Protein AF-A0A915XMA6-F1 (afdb_monomer_lite)

Secondary structure (DSSP, 8-state):
---PPP-SHHHHHHHHHHHHHT-TTHHHHHHT------HHHHHHHHHHHHHHHHHHHHHHHHHHHHHHHHHTT-HHHHHHHHHHHHHHHHHHHHHHT-TTS-HHHHHHHHHHHHHHHHHHHHHHHHHTTSGGGHHHHHHHHHS-HHHHHHSPPPPSS-----------PPPP---

Radius of gyration: 21.29 Å; chains: 1; bounding box: 50×69×54 Å

Foldseek 3Di:
DDLAADEDLVSVLVLLVVVLVPPLVSLVSPLPHAYDDDPVSQVVVLVSLVVSLVSLLVVLLVQLVVQCVVCQQPLVSNLVSLVVSLLSLLSQLSVLPRPNDDPVSSVVSLVVSLVSLVVVLVVLCVVCVPPSNVSSNVSCVVDRSNCSSPDHRDPDDDDDPPDDDDDDDDDDDDD

Structure (mmCIF, N/CA/C/O backbone):
data_AF-A0A915XMA6-F1
#
_entry.id   AF-A0A915XMA6-F1
#
loop_
_atom_site.group_PDB
_atom_site.id
_atom_site.type_symbol
_atom_site.label_atom_id
_atom_site.label_alt_id
_atom_site.label_comp_id
_atom_site.label_asym_id
_atom_site.label_entity_id
_atom_site.label_seq_id
_atom_site.pdbx_PDB_ins_code
_atom_site.Cartn_x
_atom_site.Cartn_y
_atom_site.Cartn_z
_atom_site.occupancy
_atom_site.B_iso_or_equiv
_atom_site.auth_seq_id
_atom_site.auth_comp_id
_atom_site.auth_asym_id
_atom_site.auth_atom_id
_atom_site.pdbx_PDB_model_num
ATOM 1 N N . MET A 1 1 ? -27.157 1.466 -5.278 1.00 35.62 1 MET A N 1
ATOM 2 C CA . MET A 1 1 ? -27.529 0.858 -3.982 1.00 35.62 1 MET A CA 1
ATOM 3 C C . MET A 1 1 ? -26.781 1.641 -2.921 1.00 35.62 1 MET A C 1
ATOM 5 O O . MET A 1 1 ? -25.572 1.760 -3.037 1.00 35.62 1 MET A O 1
ATOM 9 N N . THR A 1 2 ? -27.488 2.303 -2.007 1.00 38.38 2 THR A N 1
ATOM 10 C CA . THR A 1 2 ? -26.903 3.205 -1.002 1.00 38.38 2 THR A CA 1
ATOM 11 C C . THR A 1 2 ? -25.996 2.417 -0.067 1.00 38.38 2 THR A C 1
ATOM 13 O O . THR A 1 2 ? -26.469 1.541 0.655 1.00 38.38 2 THR A O 1
ATOM 16 N N . ALA A 1 3 ? -24.694 2.686 -0.116 1.00 48.81 3 ALA A N 1
ATOM 17 C CA . ALA A 1 3 ? -23.735 2.026 0.748 1.00 48.81 3 ALA A CA 1
ATOM 18 C C . ALA A 1 3 ? -23.932 2.511 2.189 1.00 48.81 3 ALA A C 1
ATOM 20 O O . ALA A 1 3 ? -23.570 3.626 2.553 1.00 48.81 3 ALA A O 1
ATOM 21 N N . GLN A 1 4 ? -24.606 1.690 2.988 1.00 56.44 4 GLN A N 1
ATOM 22 C CA . GLN A 1 4 ? -24.930 2.008 4.371 1.00 56.44 4 GLN A CA 1
ATOM 23 C C . GLN A 1 4 ? -23.648 2.000 5.213 1.00 56.44 4 GLN A C 1
ATOM 25 O O . GLN A 1 4 ? -22.798 1.122 5.039 1.00 56.44 4 GLN A O 1
ATOM 30 N N . ALA A 1 5 ? -23.502 2.963 6.121 1.00 60.41 5 ALA A N 1
ATOM 31 C CA . ALA A 1 5 ? -22.359 3.030 7.024 1.00 60.41 5 ALA A CA 1
ATOM 32 C C . ALA A 1 5 ? -22.316 1.783 7.936 1.00 60.41 5 ALA A C 1
ATOM 34 O O . ALA A 1 5 ? -23.355 1.413 8.498 1.00 60.41 5 ALA A O 1
ATOM 35 N N . PRO A 1 6 ? -21.159 1.112 8.092 1.00 64.81 6 PRO A N 1
ATOM 36 C CA . PRO A 1 6 ? -21.046 -0.039 8.981 1.00 64.81 6 PRO A CA 1
ATOM 37 C C . PRO A 1 6 ? -21.257 0.382 10.441 1.00 64.81 6 PRO A C 1
ATOM 39 O O . PRO A 1 6 ? -20.663 1.358 10.899 1.00 64.81 6 PRO A O 1
ATOM 42 N N . HIS A 1 7 ? -22.111 -0.359 11.151 1.00 63.88 7 HIS A N 1
ATOM 43 C CA . HIS A 1 7 ? -22.395 -0.153 12.580 1.00 63.88 7 HIS A CA 1
ATOM 44 C C . HIS A 1 7 ? -22.046 -1.382 13.430 1.00 63.88 7 HIS A C 1
ATOM 46 O O . HIS A 1 7 ? -21.774 -1.251 14.619 1.00 63.88 7 HIS A O 1
ATOM 52 N N . THR A 1 8 ? -22.025 -2.581 12.837 1.00 71.88 8 THR A N 1
ATOM 53 C CA . THR A 1 8 ? -21.690 -3.826 13.542 1.00 71.88 8 THR A CA 1
ATOM 54 C C . THR A 1 8 ? -20.283 -4.307 13.196 1.00 71.88 8 THR A C 1
ATOM 56 O O . THR A 1 8 ? -19.741 -3.978 12.146 1.00 71.88 8 THR A O 1
ATOM 59 N N . TYR A 1 9 ? -19.678 -5.135 14.049 1.00 72.75 9 TYR A N 1
ATOM 60 C CA . TYR A 1 9 ? -18.377 -5.748 13.748 1.00 72.75 9 TYR A CA 1
ATOM 61 C C . TYR A 1 9 ? -18.399 -6.586 12.456 1.00 72.75 9 TYR A C 1
ATOM 63 O O . TYR A 1 9 ? -17.448 -6.540 11.681 1.00 72.75 9 TYR A O 1
ATOM 71 N N . ALA A 1 10 ? -19.484 -7.327 12.203 1.00 73.62 10 ALA A N 1
ATOM 72 C CA . ALA A 1 10 ? -19.615 -8.179 11.018 1.00 73.62 10 ALA A CA 1
ATOM 73 C C . ALA A 1 10 ? -19.662 -7.355 9.720 1.00 73.62 10 ALA A C 1
ATOM 75 O O . ALA A 1 10 ? -18.985 -7.683 8.750 1.00 73.62 10 ALA A O 1
ATOM 76 N N . ASP A 1 11 ? -20.396 -6.242 9.741 1.00 79.19 11 ASP A N 1
ATOM 77 C CA . ASP A 1 11 ? -20.449 -5.254 8.660 1.00 79.19 11 ASP A CA 1
ATOM 78 C C . ASP A 1 11 ? -19.068 -4.716 8.283 1.00 79.19 11 ASP A C 1
ATOM 80 O O . ASP A 1 11 ? -18.714 -4.521 7.119 1.00 79.19 11 ASP A O 1
ATOM 84 N N . TRP A 1 12 ? -18.310 -4.419 9.318 1.00 80.75 12 TRP A N 1
ATOM 85 C CA . TRP A 1 12 ? -16.989 -3.844 9.258 1.00 80.75 12 TRP A CA 1
ATOM 86 C C . TRP A 1 12 ? -15.955 -4.879 8.767 1.00 80.75 12 TRP A C 1
ATOM 88 O O . TRP A 1 12 ? -15.104 -4.546 7.941 1.00 80.75 12 TRP A O 1
ATOM 98 N N . ALA A 1 13 ? -16.078 -6.141 9.192 1.00 80.44 13 ALA A N 1
ATOM 99 C CA . ALA A 1 13 ? -15.262 -7.256 8.715 1.00 80.44 13 ALA A CA 1
ATOM 100 C C . ALA A 1 13 ? -15.478 -7.550 7.219 1.00 80.44 13 ALA A C 1
ATOM 102 O O . ALA A 1 13 ? -14.500 -7.610 6.480 1.00 80.44 13 ALA A O 1
ATOM 103 N N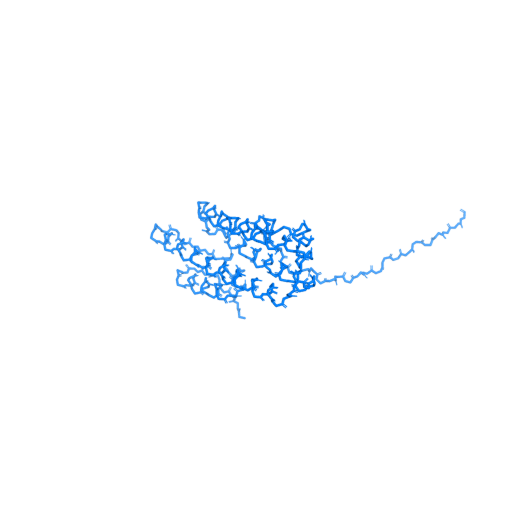 . ASP A 1 14 ? -16.730 -7.647 6.754 1.00 83.50 14 ASP A N 1
ATOM 104 C CA . ASP A 1 14 ? -17.058 -7.888 5.334 1.00 83.50 14 ASP A CA 1
ATOM 105 C C . ASP A 1 14 ? -16.534 -6.758 4.426 1.00 83.50 14 ASP A C 1
ATOM 107 O O . ASP A 1 14 ? -15.936 -7.006 3.378 1.00 83.50 14 ASP A O 1
ATOM 111 N N . ARG A 1 15 ? -16.666 -5.496 4.856 1.00 83.69 15 ARG A N 1
ATOM 112 C CA . ARG A 1 15 ? -16.139 -4.345 4.101 1.00 83.69 15 ARG A CA 1
ATOM 113 C C . ARG A 1 15 ? -14.613 -4.340 4.035 1.00 83.69 15 ARG A C 1
ATOM 115 O O . ARG A 1 15 ? -14.061 -4.035 2.978 1.00 83.69 15 ARG A O 1
ATOM 122 N N . LEU A 1 16 ? -13.927 -4.681 5.128 1.00 82.44 16 LEU A N 1
ATOM 123 C CA . LEU A 1 16 ? -12.465 -4.796 5.133 1.00 82.44 16 LEU A CA 1
ATOM 124 C C . LEU A 1 16 ? -11.972 -5.988 4.315 1.00 82.44 16 LEU A C 1
ATOM 126 O O . LEU A 1 16 ? -10.939 -5.876 3.658 1.00 82.44 16 LEU A O 1
ATOM 130 N N . GLU A 1 17 ? -12.718 -7.090 4.290 1.00 84.38 17 GLU A N 1
ATOM 131 C CA . GLU A 1 17 ? -12.419 -8.233 3.432 1.00 84.38 17 GLU A CA 1
ATOM 132 C C . GLU A 1 17 ? -12.507 -7.834 1.950 1.00 84.38 17 GLU A C 1
ATOM 134 O O . GLU A 1 17 ? -11.534 -7.990 1.207 1.00 84.38 17 GLU A O 1
ATOM 139 N N . ARG A 1 18 ? -13.600 -7.184 1.531 1.00 84.12 18 ARG A N 1
ATOM 140 C CA . ARG A 1 18 ? -13.756 -6.649 0.161 1.00 84.12 18 ARG A CA 1
ATOM 141 C C . ARG A 1 18 ? -12.694 -5.611 -0.190 1.00 84.12 18 ARG A C 1
ATOM 143 O O . ARG A 1 18 ? -12.126 -5.643 -1.283 1.00 84.12 18 ARG A O 1
ATOM 150 N N . PHE A 1 19 ? -12.368 -4.729 0.751 1.00 85.06 19 PHE A N 1
ATOM 151 C CA . PHE A 1 19 ? -11.284 -3.772 0.578 1.00 85.06 19 PHE A CA 1
ATOM 152 C C . PHE A 1 19 ? -9.940 -4.477 0.383 1.00 85.06 19 PHE A C 1
ATOM 154 O O . PHE A 1 19 ? -9.183 -4.120 -0.523 1.00 85.06 19 PHE A O 1
ATOM 161 N N . SER A 1 20 ? -9.650 -5.515 1.170 1.00 83.69 20 SER A N 1
ATOM 162 C CA . SER A 1 20 ? -8.418 -6.294 1.035 1.00 83.69 20 SER A CA 1
ATOM 163 C C . SER A 1 20 ? -8.328 -7.019 -0.315 1.00 83.69 20 SER A C 1
ATOM 165 O O . SER A 1 20 ? -7.241 -7.104 -0.885 1.00 83.69 20 SER A O 1
ATOM 167 N N . ALA A 1 21 ? -9.472 -7.427 -0.878 1.00 82.44 21 ALA A N 1
ATOM 168 C CA . ALA A 1 21 ? -9.580 -8.058 -2.192 1.00 82.44 21 ALA A CA 1
ATOM 169 C C . ALA A 1 21 ? -9.389 -7.097 -3.384 1.00 82.44 21 ALA A C 1
ATOM 171 O O . ALA A 1 21 ? -9.200 -7.561 -4.508 1.00 82.44 21 ALA A O 1
ATOM 172 N N . GLY A 1 22 ? -9.403 -5.776 -3.168 1.00 78.50 22 GLY A N 1
ATOM 173 C CA . GLY A 1 22 ? -9.176 -4.792 -4.236 1.00 78.50 22 GLY A CA 1
ATOM 174 C C . GLY A 1 22 ? -10.282 -3.755 -4.426 1.00 78.50 22 GLY A C 1
ATOM 175 O O . GLY A 1 22 ? -10.138 -2.888 -5.285 1.00 78.50 22 GLY A O 1
ATOM 176 N N . ASP A 1 23 ? -11.363 -3.814 -3.644 1.00 80.62 23 ASP A N 1
ATOM 177 C CA . ASP A 1 23 ? -12.482 -2.882 -3.782 1.00 80.62 23 ASP A CA 1
ATOM 178 C C . ASP A 1 23 ? -12.235 -1.570 -3.015 1.00 80.62 23 ASP A C 1
ATOM 180 O O . ASP A 1 23 ? -12.508 -1.451 -1.818 1.00 80.62 23 ASP A O 1
ATOM 184 N N . ASP A 1 24 ? -11.693 -0.574 -3.719 1.00 78.75 24 ASP A N 1
ATOM 185 C CA . ASP A 1 24 ? -11.415 0.761 -3.175 1.00 78.75 24 ASP A CA 1
ATOM 186 C C . ASP A 1 24 ? -12.698 1.547 -2.834 1.00 78.75 24 ASP A C 1
ATOM 188 O O . ASP A 1 24 ? -12.655 2.438 -1.984 1.00 78.75 24 ASP A O 1
ATOM 192 N N . SER A 1 25 ? -13.851 1.202 -3.429 1.00 76.69 25 SER A N 1
ATOM 193 C CA . SER A 1 25 ? -15.127 1.904 -3.191 1.00 76.69 25 SER A CA 1
ATOM 194 C C . SER A 1 25 ? -15.646 1.722 -1.760 1.00 76.69 25 SER A C 1
ATOM 196 O O . SER A 1 25 ? -16.388 2.552 -1.228 1.00 76.69 25 SER A O 1
ATOM 198 N N . MET A 1 26 ? -15.182 0.672 -1.079 1.00 79.50 26 MET A N 1
ATOM 199 C CA . MET A 1 26 ? -15.525 0.407 0.315 1.00 79.50 26 MET A CA 1
ATOM 200 C C . MET A 1 26 ? -14.909 1.429 1.276 1.00 79.50 26 MET A C 1
ATOM 202 O O . MET A 1 26 ? -15.423 1.604 2.381 1.00 79.50 26 MET A O 1
ATOM 206 N N . LEU A 1 27 ? -13.840 2.130 0.876 1.00 78.31 27 LEU A N 1
ATOM 207 C CA . LEU A 1 27 ? -13.173 3.114 1.728 1.00 78.31 27 LEU A CA 1
ATOM 208 C C . LEU A 1 27 ? -14.090 4.300 2.062 1.00 78.31 27 LEU A C 1
ATOM 210 O O . LEU A 1 27 ? -14.176 4.695 3.223 1.00 78.31 27 LEU A O 1
ATOM 214 N N . GLU A 1 28 ? -14.820 4.821 1.074 1.00 72.75 28 GLU A N 1
ATOM 215 C CA . GLU A 1 28 ? -15.782 5.919 1.266 1.00 72.75 28 GLU A CA 1
ATOM 216 C C . GLU A 1 28 ? -16.905 5.506 2.230 1.00 72.75 28 GLU A C 1
ATOM 218 O O . GLU A 1 28 ? -17.318 6.266 3.105 1.00 72.75 28 GLU A O 1
ATOM 223 N N . CYS A 1 29 ? -17.337 4.248 2.137 1.00 72.69 29 CYS A N 1
ATOM 224 C CA . CYS A 1 29 ? -18.368 3.676 2.998 1.00 72.69 29 CYS A CA 1
ATOM 225 C C . CYS A 1 29 ? -17.888 3.525 4.451 1.00 72.69 29 CYS A C 1
ATOM 227 O O . CYS A 1 29 ? -18.661 3.702 5.392 1.00 72.69 29 CYS A O 1
ATOM 229 N N . MET A 1 30 ? -16.609 3.185 4.633 1.00 77.06 30 MET A N 1
ATOM 230 C CA . MET A 1 30 ? -15.969 3.030 5.939 1.00 77.06 30 MET A CA 1
ATOM 231 C C . MET A 1 30 ? -15.694 4.373 6.627 1.00 77.06 30 MET A C 1
ATOM 233 O O . MET A 1 30 ? -15.758 4.444 7.851 1.00 77.06 30 MET A O 1
ATOM 237 N N . GLN A 1 31 ? -15.444 5.449 5.873 1.00 73.75 31 GLN A N 1
ATOM 238 C CA . GLN A 1 31 ? -15.226 6.792 6.433 1.00 73.75 31 GLN A CA 1
ATOM 239 C C . GLN A 1 31 ? -16.451 7.347 7.175 1.00 73.75 31 GLN A C 1
ATOM 241 O O . GLN A 1 31 ? -16.286 8.099 8.133 1.00 73.75 31 GLN A O 1
ATOM 246 N N . ALA A 1 32 ? -17.660 6.947 6.773 1.00 70.19 32 ALA A N 1
ATOM 247 C CA . ALA A 1 32 ? -18.914 7.310 7.439 1.00 70.19 32 ALA A CA 1
ATOM 248 C C . ALA A 1 32 ? -19.322 6.337 8.569 1.00 70.19 32 ALA A C 1
ATOM 250 O O . ALA A 1 32 ? -20.354 6.534 9.211 1.00 70.19 32 ALA A O 1
ATOM 251 N N . GLY A 1 33 ? -18.550 5.267 8.792 1.00 68.44 33 GLY A N 1
ATOM 252 C CA . GLY A 1 33 ? -18.830 4.237 9.788 1.00 68.44 33 GLY A CA 1
ATOM 253 C C . GLY A 1 33 ? -18.528 4.681 11.216 1.00 68.44 33 GLY A C 1
ATOM 254 O O . GLY A 1 33 ? -17.543 5.371 11.474 1.00 68.44 33 GLY A O 1
ATOM 255 N N . THR A 1 34 ? -19.341 4.219 12.165 1.00 68.50 34 THR A N 1
ATOM 256 C CA . THR A 1 34 ? -19.083 4.384 13.604 1.00 68.50 34 THR A CA 1
ATOM 257 C C . THR A 1 34 ? -18.744 3.018 14.199 1.00 68.50 34 THR A C 1
ATOM 259 O O . THR A 1 34 ? -19.256 1.993 13.749 1.00 68.50 34 THR A O 1
ATOM 262 N N . LEU A 1 35 ? -17.843 2.982 15.181 1.00 70.12 35 LEU A N 1
ATOM 263 C CA . LEU A 1 35 ? -17.456 1.750 15.865 1.00 70.12 35 LEU A CA 1
ATOM 264 C C . LEU A 1 35 ? -17.470 1.982 17.376 1.00 70.12 35 LEU A C 1
ATOM 266 O O . LEU A 1 35 ? -16.816 2.901 17.870 1.00 70.12 35 LEU A O 1
ATOM 270 N N . GLU A 1 36 ? -18.210 1.148 18.104 1.00 71.56 36 GLU A N 1
ATOM 271 C CA . GLU A 1 36 ? -18.167 1.134 19.564 1.00 71.56 36 GLU A CA 1
ATOM 272 C C . GLU A 1 36 ? -16.879 0.454 20.045 1.00 71.56 36 GLU A C 1
ATOM 274 O O . GLU A 1 36 ? -16.640 -0.736 19.816 1.00 71.56 36 GLU A O 1
ATOM 279 N N . TRP A 1 37 ? -16.031 1.225 20.724 1.00 68.25 37 TRP A N 1
ATOM 280 C CA . TRP A 1 37 ? -14.754 0.761 21.255 1.00 68.25 37 TRP A CA 1
ATOM 281 C C . TRP A 1 37 ? -14.950 0.016 22.579 1.00 68.25 37 TRP A C 1
ATOM 283 O O . TRP A 1 37 ? -14.885 0.608 23.654 1.00 68.25 37 TRP A O 1
ATOM 293 N N . SER A 1 38 ? -15.156 -1.301 22.516 1.00 74.12 38 SER A N 1
ATOM 294 C CA . SER A 1 38 ? -14.926 -2.183 23.671 1.00 74.12 38 SER A CA 1
ATOM 295 C C . SER A 1 38 ? -13.511 -2.763 23.614 1.00 74.12 38 SER A C 1
ATOM 297 O O . SER A 1 38 ? -12.957 -2.918 22.528 1.00 74.12 38 SER A O 1
ATOM 299 N N . SER A 1 39 ? -12.911 -3.120 24.753 1.00 71.56 39 SER A N 1
ATOM 300 C CA . SER A 1 39 ? -11.543 -3.673 24.801 1.00 71.56 39 SER A CA 1
ATOM 301 C C . SER A 1 39 ? -11.354 -4.900 23.895 1.00 71.56 39 SER A C 1
ATOM 303 O O . SER A 1 39 ? -10.341 -5.024 23.212 1.00 71.56 39 SER A O 1
ATOM 305 N N . VAL A 1 40 ? -12.362 -5.774 23.824 1.00 74.44 40 VAL A N 1
ATOM 306 C CA . VAL A 1 40 ? -12.352 -6.978 22.977 1.00 74.44 40 VAL A CA 1
ATOM 307 C C . VAL A 1 40 ? -12.533 -6.632 21.497 1.00 74.44 40 VAL A C 1
ATOM 309 O O . VAL A 1 40 ? -11.897 -7.240 20.633 1.00 74.44 40 VAL A O 1
ATOM 312 N N . VAL A 1 41 ? -13.397 -5.659 21.191 1.00 75.25 41 VAL A N 1
ATOM 313 C CA . VAL A 1 41 ? -13.625 -5.201 19.815 1.00 75.25 41 VAL A CA 1
ATOM 314 C C . VAL A 1 41 ? -12.392 -4.467 19.299 1.00 75.25 41 VAL A C 1
ATOM 316 O O . VAL A 1 41 ? -11.967 -4.754 18.191 1.00 75.25 41 VAL A O 1
ATOM 319 N N . ALA A 1 42 ? -11.758 -3.619 20.108 1.00 73.38 42 ALA A N 1
ATOM 320 C CA . ALA A 1 42 ? -10.552 -2.872 19.764 1.00 73.38 42 ALA A CA 1
ATOM 321 C C . ALA A 1 42 ? -9.409 -3.785 19.299 1.00 73.38 42 ALA A C 1
ATOM 323 O O . ALA A 1 42 ? -8.817 -3.553 18.244 1.00 73.38 42 ALA A O 1
ATOM 324 N N . GLU A 1 43 ? -9.118 -4.855 20.043 1.00 79.38 43 GLU A N 1
ATOM 325 C CA . GLU A 1 43 ? -8.032 -5.776 19.697 1.00 79.38 43 GLU A CA 1
ATOM 326 C C . GLU A 1 43 ? -8.334 -6.562 18.413 1.00 79.38 43 GLU A C 1
ATOM 328 O O . GLU A 1 43 ? -7.501 -6.640 17.506 1.00 79.38 43 GLU A O 1
ATOM 333 N N . ARG A 1 44 ? -9.550 -7.113 18.299 1.00 81.88 44 ARG A N 1
ATOM 334 C CA . ARG A 1 44 ? -9.974 -7.861 17.106 1.00 81.88 44 ARG A CA 1
ATOM 335 C C . ARG A 1 44 ? -10.036 -6.971 15.874 1.00 81.88 44 ARG A C 1
ATOM 337 O O . ARG A 1 44 ? -9.617 -7.391 14.801 1.00 81.88 44 ARG A O 1
ATOM 344 N N . TRP A 1 45 ? -10.538 -5.753 16.041 1.00 81.12 45 TRP A N 1
ATOM 345 C CA . TRP A 1 45 ? -10.617 -4.741 15.001 1.00 81.12 45 TRP A CA 1
ATOM 346 C C . TRP A 1 45 ? -9.234 -4.355 14.496 1.00 81.12 45 TRP A C 1
ATOM 348 O O . TRP A 1 45 ? -8.976 -4.413 13.298 1.00 81.12 45 TRP A O 1
ATOM 358 N N . THR A 1 46 ? -8.315 -4.068 15.419 1.00 81.62 46 THR A N 1
ATOM 359 C CA . THR A 1 46 ? -6.929 -3.718 15.092 1.00 81.62 46 THR A CA 1
ATOM 360 C C . THR A 1 46 ? -6.251 -4.833 14.303 1.00 81.62 46 THR A C 1
ATOM 362 O O . THR A 1 46 ? -5.661 -4.559 13.263 1.00 81.62 46 THR A O 1
ATOM 365 N N . ARG A 1 47 ? -6.388 -6.099 14.728 1.00 84.88 47 ARG A N 1
ATOM 366 C CA . ARG A 1 47 ? -5.843 -7.247 13.978 1.00 84.88 47 ARG A CA 1
ATOM 367 C C . ARG A 1 47 ? -6.470 -7.392 12.594 1.00 84.88 47 ARG A C 1
ATOM 369 O O . ARG A 1 47 ? -5.780 -7.757 11.650 1.00 84.88 47 ARG A O 1
ATOM 376 N N . LEU A 1 48 ? -7.769 -7.136 12.467 1.00 84.75 48 LEU A N 1
ATOM 377 C CA . LEU A 1 48 ? -8.478 -7.271 11.196 1.00 84.75 48 LEU A CA 1
ATOM 378 C C . LEU A 1 48 ? -8.031 -6.194 10.199 1.00 84.75 48 LEU A C 1
ATOM 380 O O . LEU A 1 48 ? -7.739 -6.509 9.047 1.00 84.75 48 LEU A O 1
ATOM 384 N N . VAL A 1 49 ? -7.881 -4.953 10.664 1.00 84.00 49 VAL A N 1
ATOM 385 C CA . VAL A 1 49 ? -7.337 -3.846 9.871 1.00 84.00 49 VAL A CA 1
ATOM 386 C C . VAL A 1 49 ? -5.869 -4.084 9.499 1.00 84.00 49 VAL A C 1
ATOM 388 O O . VAL A 1 49 ? -5.497 -3.888 8.343 1.00 84.00 49 VAL A O 1
ATOM 391 N N . ASP A 1 50 ? -5.047 -4.544 10.446 1.00 85.19 50 ASP A N 1
ATOM 392 C CA . ASP A 1 50 ? -3.633 -4.869 10.216 1.00 85.19 50 ASP A CA 1
ATOM 393 C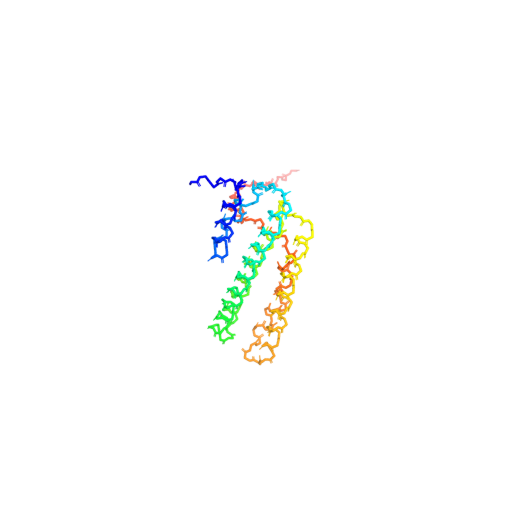 C . ASP A 1 50 ? -3.482 -5.973 9.155 1.00 85.19 50 ASP A C 1
ATOM 395 O O . ASP A 1 50 ? -2.738 -5.808 8.188 1.00 85.19 50 ASP A O 1
ATOM 399 N N . ASN A 1 51 ? -4.279 -7.044 9.247 1.00 87.56 51 ASN A N 1
ATOM 400 C CA . ASN A 1 51 ? -4.302 -8.120 8.252 1.00 87.56 51 ASN A CA 1
ATOM 401 C C . ASN A 1 51 ? -4.778 -7.643 6.872 1.00 87.56 51 ASN A C 1
ATOM 403 O O . ASN A 1 51 ? -4.189 -8.021 5.855 1.00 87.56 51 ASN A O 1
ATOM 407 N N . ALA A 1 52 ? -5.822 -6.810 6.813 1.00 87.19 52 ALA A N 1
ATOM 408 C CA . ALA A 1 52 ? -6.325 -6.259 5.556 1.00 87.19 52 ALA A CA 1
ATOM 409 C C . ALA A 1 52 ? -5.261 -5.386 4.872 1.00 87.19 52 ALA A C 1
ATOM 411 O O . ALA A 1 52 ? -5.015 -5.522 3.669 1.00 87.19 52 ALA A O 1
ATOM 412 N N . LEU A 1 53 ? -4.578 -4.541 5.651 1.00 86.88 53 LEU A N 1
ATOM 413 C CA . LEU A 1 53 ? -3.477 -3.712 5.175 1.00 86.88 53 LEU A CA 1
ATOM 414 C C . LEU A 1 53 ? -2.297 -4.566 4.694 1.00 86.88 53 LEU A C 1
ATOM 416 O O . LEU A 1 53 ? -1.799 -4.347 3.589 1.00 86.88 53 LEU A O 1
ATOM 420 N N . ALA A 1 54 ? -1.863 -5.549 5.486 1.00 86.81 54 ALA A N 1
ATOM 421 C CA . ALA A 1 54 ? -0.760 -6.438 5.130 1.00 86.81 54 ALA A CA 1
ATOM 422 C C . ALA A 1 54 ? -1.044 -7.198 3.825 1.00 86.81 54 ALA A C 1
ATOM 424 O O . ALA A 1 54 ? -0.197 -7.231 2.928 1.00 86.81 54 ALA A O 1
ATOM 425 N N . THR A 1 55 ? -2.262 -7.724 3.678 1.00 89.00 55 THR A N 1
ATOM 426 C CA . THR A 1 55 ? -2.715 -8.427 2.468 1.00 89.00 55 THR A CA 1
ATOM 427 C C . THR A 1 55 ? -2.664 -7.510 1.245 1.00 89.00 55 THR A C 1
ATOM 429 O O . THR A 1 55 ? -2.110 -7.877 0.206 1.00 89.00 55 THR A O 1
ATOM 432 N N . ARG A 1 56 ? -3.161 -6.274 1.376 1.00 86.56 56 ARG A N 1
ATOM 433 C CA . ARG A 1 56 ? -3.099 -5.261 0.313 1.00 86.56 56 ARG A CA 1
ATOM 434 C C . ARG A 1 56 ? -1.676 -4.877 -0.066 1.00 86.56 56 ARG A C 1
ATOM 436 O O . ARG A 1 56 ? -1.384 -4.768 -1.254 1.00 86.56 56 ARG A O 1
ATOM 443 N N . LEU A 1 57 ? -0.791 -4.679 0.910 1.00 87.31 57 LEU A N 1
ATOM 444 C CA . LEU A 1 57 ? 0.616 -4.351 0.661 1.00 87.31 57 LEU A CA 1
ATOM 445 C C . LEU A 1 57 ? 1.344 -5.499 -0.050 1.00 87.31 57 LEU A C 1
ATOM 447 O O . LEU A 1 57 ? 2.139 -5.256 -0.960 1.00 87.31 57 LEU A O 1
ATOM 451 N N . GLN A 1 58 ? 1.047 -6.748 0.315 1.00 88.88 58 GLN A N 1
ATOM 452 C CA . GLN A 1 58 ? 1.589 -7.920 -0.368 1.00 88.88 58 GLN A CA 1
ATOM 453 C C . GLN A 1 58 ? 1.084 -8.010 -1.815 1.00 88.88 58 GLN A C 1
ATOM 455 O O . GLN A 1 58 ? 1.889 -8.180 -2.732 1.00 88.88 58 GLN A O 1
ATOM 460 N N . ALA A 1 59 ? -0.221 -7.840 -2.041 1.00 88.88 59 ALA A N 1
ATOM 461 C CA . ALA A 1 59 ? -0.799 -7.834 -3.384 1.00 88.88 59 ALA A CA 1
ATOM 462 C C . ALA A 1 59 ? -0.225 -6.697 -4.248 1.00 88.88 59 ALA A C 1
ATOM 464 O O . ALA A 1 59 ? 0.125 -6.908 -5.411 1.00 88.88 59 ALA A O 1
ATOM 465 N N . LEU A 1 60 ? -0.060 -5.508 -3.664 1.00 88.31 60 LEU A N 1
ATOM 466 C CA . LEU A 1 60 ? 0.560 -4.353 -4.305 1.00 88.31 60 LEU A CA 1
ATOM 467 C C . LEU A 1 60 ? 2.011 -4.633 -4.703 1.00 88.31 60 LEU A C 1
ATOM 469 O O . LEU A 1 60 ? 2.404 -4.335 -5.828 1.00 88.31 60 LEU A O 1
ATOM 473 N N . SER A 1 61 ? 2.795 -5.234 -3.805 1.00 87.12 61 SER A N 1
ATOM 474 C CA . SER A 1 61 ? 4.185 -5.612 -4.075 1.00 87.12 61 SER A CA 1
ATOM 475 C C . SER A 1 61 ? 4.280 -6.596 -5.242 1.00 87.12 61 SER A C 1
ATOM 477 O O . SER A 1 61 ? 5.031 -6.356 -6.186 1.00 87.12 61 SER A O 1
ATOM 479 N N . GLN A 1 62 ? 3.451 -7.645 -5.241 1.00 89.62 62 GLN A N 1
ATOM 480 C CA . GLN A 1 62 ? 3.408 -8.620 -6.333 1.00 89.62 62 GLN A CA 1
ATOM 481 C C . GLN A 1 62 ? 2.977 -7.984 -7.659 1.00 89.62 62 GLN A C 1
ATOM 483 O O . GLN A 1 62 ? 3.554 -8.287 -8.704 1.00 89.62 62 GLN A O 1
ATOM 488 N N . ARG A 1 63 ? 1.975 -7.093 -7.636 1.00 88.81 63 ARG A N 1
ATOM 489 C CA . ARG A 1 63 ? 1.500 -6.390 -8.834 1.00 88.81 63 ARG A CA 1
ATOM 490 C C . ARG A 1 63 ? 2.569 -5.460 -9.398 1.00 88.81 63 ARG A C 1
ATOM 492 O O . ARG A 1 63 ? 2.797 -5.475 -10.604 1.00 88.81 63 ARG A O 1
ATOM 499 N N . LEU A 1 64 ? 3.244 -4.702 -8.535 1.00 87.62 64 LEU A N 1
ATOM 500 C CA . LEU A 1 64 ? 4.334 -3.811 -8.918 1.00 87.62 64 LEU A CA 1
ATOM 501 C C . LEU A 1 64 ? 5.494 -4.593 -9.534 1.00 87.62 64 LEU A C 1
ATOM 503 O O . LEU A 1 64 ? 5.944 -4.240 -10.618 1.00 87.62 64 LEU A O 1
ATOM 507 N N . GLN A 1 65 ? 5.933 -5.676 -8.889 1.00 87.69 65 GLN A N 1
ATOM 508 C CA . GLN A 1 65 ? 7.020 -6.506 -9.403 1.00 87.69 65 GLN A CA 1
ATOM 509 C C . GLN A 1 65 ? 6.678 -7.076 -10.784 1.00 87.69 65 GLN A C 1
ATOM 511 O O . GLN A 1 65 ? 7.415 -6.847 -11.736 1.00 87.69 65 GLN A O 1
ATOM 516 N N . ARG A 1 66 ? 5.498 -7.693 -10.939 1.00 89.38 66 ARG A N 1
ATOM 517 C CA . ARG A 1 66 ? 5.042 -8.215 -12.238 1.00 89.38 66 ARG A CA 1
ATOM 518 C C . ARG A 1 66 ? 4.951 -7.135 -13.315 1.00 89.38 66 ARG A C 1
ATOM 520 O O . ARG A 1 66 ? 5.225 -7.426 -14.475 1.00 89.38 66 ARG A O 1
ATOM 527 N N . ALA A 1 67 ? 4.522 -5.923 -12.964 1.00 87.44 67 ALA A N 1
ATOM 528 C CA . ALA A 1 67 ? 4.415 -4.815 -13.909 1.00 87.44 67 ALA A CA 1
ATOM 529 C C . ALA A 1 67 ? 5.794 -4.291 -14.341 1.00 87.44 67 ALA A C 1
ATOM 531 O O . ALA A 1 67 ? 5.974 -3.950 -15.507 1.00 87.44 67 ALA A O 1
ATOM 532 N N . LEU A 1 68 ? 6.770 -4.263 -13.430 1.00 85.44 68 LEU A N 1
ATOM 533 C CA . LEU A 1 68 ? 8.154 -3.904 -13.745 1.00 85.44 68 LEU A CA 1
ATOM 534 C C . LEU A 1 68 ? 8.835 -4.975 -14.605 1.00 85.44 68 LEU A C 1
ATOM 536 O O . LEU A 1 68 ? 9.479 -4.625 -15.593 1.00 85.44 68 LEU A O 1
ATOM 540 N N . ASP A 1 69 ? 8.623 -6.254 -14.289 1.00 87.12 69 ASP A N 1
ATOM 541 C CA . ASP A 1 69 ? 9.129 -7.381 -15.080 1.00 87.12 69 ASP A CA 1
ATOM 542 C C . ASP A 1 69 ? 8.572 -7.340 -16.515 1.00 87.12 69 ASP A C 1
ATOM 544 O O . ASP A 1 69 ? 9.313 -7.498 -17.482 1.00 87.12 69 ASP A O 1
ATOM 548 N N . GLN A 1 70 ? 7.272 -7.054 -16.667 1.00 87.69 70 GLN A N 1
ATOM 549 C CA . GLN A 1 70 ? 6.622 -6.898 -17.976 1.00 87.69 70 GLN A CA 1
ATOM 550 C C . GLN A 1 70 ? 7.084 -5.654 -18.739 1.00 87.69 70 GLN A C 1
ATOM 552 O O . GLN A 1 70 ? 7.162 -5.690 -19.964 1.00 87.69 70 GLN A O 1
ATOM 557 N N . ALA A 1 71 ? 7.377 -4.555 -18.039 1.00 85.06 71 ALA A N 1
ATOM 558 C CA . ALA A 1 71 ? 7.888 -3.344 -18.669 1.00 85.06 71 ALA A CA 1
ATOM 559 C C . ALA A 1 71 ? 9.283 -3.563 -19.272 1.00 85.06 71 ALA A C 1
ATOM 561 O O . ALA A 1 71 ? 9.628 -2.893 -20.241 1.00 85.06 71 ALA A O 1
ATOM 562 N N . ASN A 1 72 ? 10.080 -4.491 -18.723 1.00 82.56 72 ASN A N 1
ATOM 563 C CA . ASN A 1 72 ? 11.396 -4.872 -19.248 1.00 82.56 72 ASN A CA 1
ATOM 564 C C . ASN A 1 72 ? 12.312 -3.659 -19.542 1.00 82.56 72 ASN A C 1
ATOM 566 O O . ASN A 1 72 ? 12.989 -3.596 -20.567 1.00 82.56 72 ASN A O 1
ATOM 570 N N . GLY A 1 73 ? 12.284 -2.653 -18.661 1.00 75.31 73 GLY A N 1
ATOM 571 C CA . GLY A 1 73 ? 13.063 -1.416 -18.799 1.00 75.31 73 GLY A CA 1
ATOM 572 C C . GLY A 1 73 ? 12.416 -0.310 -19.646 1.00 75.31 73 GLY A C 1
ATOM 573 O O . GLY A 1 73 ? 12.975 0.787 -19.715 1.00 75.31 73 GLY A O 1
ATOM 574 N N . ASP A 1 74 ? 11.238 -0.535 -20.240 1.00 83.75 74 ASP A N 1
ATOM 575 C CA . ASP A 1 74 ? 10.476 0.509 -20.932 1.00 83.75 74 ASP A CA 1
ATOM 576 C C . ASP A 1 74 ? 10.053 1.627 -19.967 1.00 83.75 74 ASP A C 1
ATOM 578 O O . ASP A 1 74 ? 9.413 1.399 -18.935 1.00 83.75 74 ASP A O 1
ATOM 582 N N . ALA A 1 75 ? 10.377 2.869 -20.327 1.00 80.31 75 ALA A N 1
ATOM 583 C CA . ALA A 1 75 ? 10.109 4.037 -19.501 1.00 80.31 75 ALA A CA 1
ATOM 584 C C . ALA A 1 75 ? 8.607 4.243 -19.256 1.00 80.31 75 ALA A C 1
ATOM 586 O O . ALA A 1 75 ? 8.212 4.627 -18.152 1.00 80.31 75 ALA A O 1
ATOM 587 N N . PHE A 1 76 ? 7.766 3.977 -20.259 1.00 83.00 76 PHE A N 1
ATOM 588 C CA . PHE A 1 76 ? 6.324 4.161 -20.126 1.00 83.00 76 PHE A CA 1
ATOM 589 C C . PHE A 1 76 ? 5.704 3.085 -19.228 1.00 83.00 76 PHE A C 1
ATOM 591 O O . PHE A 1 76 ? 4.961 3.416 -18.299 1.00 83.00 76 PHE A O 1
ATOM 598 N N . GLY A 1 77 ? 6.062 1.814 -19.438 1.00 83.81 77 GLY A N 1
ATOM 599 C CA . GLY A 1 77 ? 5.646 0.701 -18.581 1.00 83.81 77 GLY A CA 1
ATOM 600 C C . GLY A 1 77 ? 6.054 0.894 -17.118 1.00 83.81 77 GLY A C 1
ATOM 601 O O . GLY A 1 77 ? 5.216 0.779 -16.220 1.00 83.81 77 GLY A O 1
ATOM 602 N N . VAL A 1 78 ? 7.308 1.290 -16.874 1.00 83.25 78 VAL A N 1
ATOM 603 C CA . VAL A 1 78 ? 7.816 1.572 -15.523 1.00 83.25 78 VAL A CA 1
ATOM 604 C C . VAL A 1 78 ? 7.090 2.758 -14.881 1.00 83.25 78 VAL A C 1
ATOM 606 O O . VAL A 1 78 ? 6.687 2.679 -13.719 1.00 83.25 78 VAL A O 1
ATOM 609 N N . SER A 1 79 ? 6.875 3.848 -15.625 1.00 84.00 79 SER A N 1
ATOM 610 C CA . SER A 1 79 ? 6.143 5.014 -15.115 1.00 84.00 79 SER A CA 1
ATOM 611 C C . SER A 1 79 ? 4.710 4.654 -14.729 1.00 84.00 79 SER A C 1
ATOM 613 O O . SER A 1 79 ? 4.253 5.006 -13.640 1.00 84.00 79 SER A O 1
ATOM 615 N N . ARG A 1 80 ? 4.016 3.888 -15.577 1.00 85.75 80 ARG A N 1
ATOM 616 C CA . ARG A 1 80 ? 2.653 3.424 -15.308 1.00 85.75 80 ARG A CA 1
ATOM 617 C C . ARG A 1 80 ? 2.589 2.528 -14.071 1.00 85.75 80 ARG A C 1
ATOM 619 O O . ARG A 1 80 ? 1.696 2.723 -13.250 1.00 85.75 80 ARG A O 1
ATOM 626 N N . ALA A 1 81 ? 3.532 1.598 -13.919 1.00 87.12 81 ALA A N 1
ATOM 627 C CA . ALA A 1 81 ? 3.612 0.716 -12.755 1.00 87.12 81 ALA A CA 1
ATOM 628 C C . ALA A 1 81 ? 3.806 1.507 -11.449 1.00 87.12 81 ALA A C 1
ATOM 630 O O . ALA A 1 81 ? 3.119 1.261 -10.457 1.00 87.12 81 ALA A O 1
ATOM 631 N N . LEU A 1 82 ? 4.692 2.508 -11.458 1.00 84.69 82 LEU A N 1
ATOM 632 C CA . LEU A 1 82 ? 4.933 3.364 -10.295 1.00 84.69 82 LEU A CA 1
ATOM 633 C C . LEU A 1 82 ? 3.738 4.266 -9.972 1.00 84.69 82 LEU A C 1
ATOM 635 O O . LEU A 1 82 ? 3.385 4.412 -8.802 1.00 84.69 82 LEU A O 1
ATOM 639 N N . LEU A 1 83 ? 3.083 4.844 -10.981 1.00 85.75 83 LEU A N 1
ATOM 640 C CA . LEU A 1 83 ? 1.874 5.647 -10.782 1.00 85.75 83 LEU A CA 1
ATOM 641 C C . LEU A 1 83 ? 0.735 4.823 -10.176 1.00 85.75 83 LEU A C 1
ATOM 643 O O . LEU A 1 83 ? 0.065 5.290 -9.255 1.00 85.75 83 LEU A O 1
ATOM 647 N N . ASP A 1 84 ? 0.534 3.599 -10.660 1.00 85.69 84 ASP A N 1
ATOM 648 C CA . ASP A 1 84 ? -0.457 2.671 -10.114 1.00 85.69 84 ASP A CA 1
ATOM 649 C C . ASP A 1 84 ? -0.150 2.303 -8.653 1.00 85.69 84 ASP A C 1
ATOM 651 O O . ASP A 1 84 ? -1.041 2.306 -7.792 1.00 85.69 84 ASP A O 1
ATOM 655 N N . ALA A 1 85 ? 1.131 2.084 -8.339 1.00 86.38 85 ALA A N 1
ATOM 656 C CA . ALA A 1 85 ? 1.552 1.806 -6.976 1.00 86.38 85 ALA A CA 1
ATOM 657 C C . ALA A 1 85 ? 1.309 2.993 -6.033 1.00 86.38 85 ALA A C 1
ATOM 659 O O . ALA A 1 85 ? 0.782 2.817 -4.934 1.00 86.38 85 ALA A O 1
ATOM 660 N N . ARG A 1 86 ? 1.621 4.214 -6.485 1.00 85.06 86 ARG A N 1
ATOM 661 C CA . ARG A 1 86 ? 1.369 5.452 -5.730 1.00 85.06 86 ARG A CA 1
ATOM 662 C C . ARG A 1 86 ? -0.113 5.673 -5.460 1.00 85.06 86 ARG A C 1
ATOM 664 O O . ARG A 1 86 ? -0.465 6.002 -4.334 1.00 85.06 86 ARG A O 1
ATOM 671 N N . ARG A 1 87 ? -0.976 5.462 -6.459 1.00 85.25 87 ARG A N 1
ATOM 672 C CA . ARG A 1 87 ? -2.435 5.571 -6.290 1.00 85.25 87 ARG A CA 1
ATOM 673 C C . ARG A 1 87 ? -2.941 4.611 -5.223 1.00 85.25 87 ARG A C 1
ATOM 675 O O . ARG A 1 87 ? -3.647 5.028 -4.315 1.00 85.25 87 ARG A O 1
ATOM 682 N N . THR A 1 88 ? -2.501 3.356 -5.292 1.00 85.12 88 THR A N 1
ATOM 683 C CA . THR A 1 88 ? -2.898 2.338 -4.313 1.00 85.12 88 THR A CA 1
ATOM 684 C C . THR A 1 88 ? -2.414 2.695 -2.908 1.00 85.12 88 THR A C 1
ATOM 686 O O . THR A 1 88 ? -3.176 2.566 -1.956 1.00 85.12 88 THR A O 1
ATOM 689 N N . LEU A 1 89 ? -1.184 3.204 -2.762 1.00 84.31 89 LEU A N 1
ATOM 690 C CA . LEU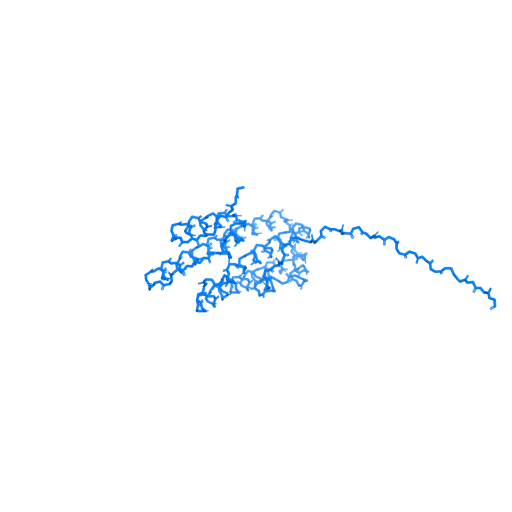 A 1 89 ? -0.685 3.695 -1.473 1.00 84.31 89 LEU A CA 1
ATOM 691 C C . LEU A 1 89 ? -1.522 4.845 -0.915 1.00 84.31 89 LEU A C 1
ATOM 693 O O . LEU A 1 89 ? -1.810 4.843 0.277 1.00 84.31 89 LEU A O 1
ATOM 697 N N . SER A 1 90 ? -1.941 5.795 -1.753 1.00 83.81 90 SER A N 1
ATOM 698 C CA . SER A 1 90 ? -2.819 6.886 -1.322 1.00 83.81 90 SER A CA 1
ATOM 699 C C . SER A 1 90 ? -4.180 6.373 -0.841 1.00 83.81 90 SER A C 1
ATOM 701 O O . SER A 1 90 ? -4.676 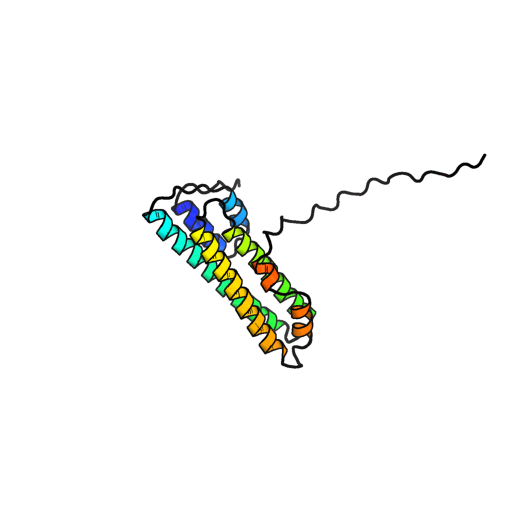6.850 0.179 1.00 83.81 90 SER A O 1
ATOM 703 N N . THR A 1 91 ? -4.755 5.358 -1.497 1.00 83.19 91 THR A N 1
ATOM 704 C CA . THR A 1 91 ? -5.972 4.690 -1.006 1.00 83.19 91 THR A CA 1
ATOM 705 C C . THR A 1 91 ? -5.734 4.021 0.352 1.00 83.19 91 THR A C 1
ATOM 707 O O . THR A 1 91 ? -6.539 4.177 1.269 1.00 83.19 91 THR A O 1
ATOM 710 N N . LEU A 1 92 ? -4.608 3.317 0.522 1.00 84.94 92 LEU A N 1
ATOM 711 C CA . LEU A 1 92 ? -4.252 2.682 1.798 1.00 84.94 92 LEU A CA 1
ATOM 712 C C . LEU A 1 92 ? -4.010 3.707 2.911 1.00 84.94 92 LEU A C 1
ATOM 714 O O . LEU A 1 92 ? -4.379 3.462 4.056 1.00 84.94 92 LEU A O 1
ATOM 718 N N . HIS A 1 93 ? -3.442 4.867 2.589 1.00 82.94 93 HIS A N 1
ATOM 719 C CA . HIS A 1 93 ? -3.313 5.968 3.538 1.00 82.94 93 HIS A CA 1
ATOM 720 C C . HIS A 1 93 ? -4.690 6.522 3.936 1.00 82.94 93 HIS A C 1
ATOM 722 O O . HIS A 1 93 ? -4.925 6.839 5.096 1.00 82.94 93 HIS A O 1
ATOM 728 N N . GLY A 1 94 ? -5.657 6.556 3.016 1.00 80.75 94 GLY A N 1
ATOM 729 C CA . GLY A 1 94 ? -7.043 6.880 3.357 1.00 80.75 94 GLY A CA 1
ATOM 730 C C . GLY A 1 94 ? -7.616 5.985 4.467 1.00 80.75 94 GLY A C 1
ATOM 731 O O . GLY A 1 94 ? -8.346 6.472 5.332 1.00 80.75 94 GLY A O 1
ATOM 732 N N . LEU A 1 95 ? -7.214 4.710 4.521 1.00 80.50 95 LEU A N 1
ATOM 733 C CA . LEU A 1 95 ? -7.617 3.785 5.583 1.00 80.50 95 LEU A CA 1
ATOM 734 C C . LEU A 1 95 ? -7.010 4.157 6.947 1.00 80.50 95 LEU A C 1
ATOM 736 O O . LEU A 1 95 ? -7.680 4.036 7.970 1.00 80.50 95 LEU A O 1
ATOM 740 N N . THR A 1 96 ? -5.774 4.663 6.991 1.00 79.06 96 THR A N 1
ATOM 741 C CA . THR A 1 96 ? -5.147 5.094 8.257 1.00 79.06 96 THR A CA 1
ATOM 742 C C . THR A 1 96 ? -5.778 6.370 8.814 1.00 79.06 96 THR A C 1
ATOM 744 O O . THR A 1 96 ? -5.699 6.628 10.014 1.00 79.06 96 THR A O 1
ATOM 747 N N . THR A 1 97 ? -6.450 7.153 7.967 1.00 78.75 97 THR A N 1
ATOM 748 C CA . THR A 1 97 ? -7.127 8.395 8.368 1.00 78.75 97 THR A CA 1
ATOM 749 C C . THR A 1 97 ? -8.550 8.199 8.894 1.00 78.75 97 THR A C 1
ATOM 751 O O . THR A 1 97 ? -9.189 9.180 9.273 1.00 78.75 97 THR A O 1
ATOM 754 N N . LEU A 1 98 ? -9.054 6.959 8.961 1.00 79.06 98 LEU A N 1
ATOM 755 C CA . LEU A 1 98 ? -10.410 6.682 9.437 1.00 79.06 98 LEU A CA 1
ATOM 756 C C . LEU A 1 98 ? -10.645 7.274 10.836 1.00 79.06 98 LEU A C 1
ATOM 758 O O . LEU A 1 98 ? -9.885 7.035 11.780 1.00 79.06 98 LEU A O 1
ATOM 762 N N . ALA A 1 99 ? -11.726 8.047 10.971 1.00 71.38 99 ALA A N 1
ATOM 763 C CA . ALA A 1 99 ? -12.070 8.744 12.210 1.00 71.38 99 ALA A CA 1
ATOM 764 C C . ALA A 1 99 ? -12.296 7.773 13.373 1.00 71.38 99 ALA A C 1
ATOM 766 O O . ALA A 1 99 ? -11.953 8.095 14.508 1.00 71.38 99 ALA A O 1
ATOM 767 N N . CYS A 1 100 ? -12.793 6.570 13.071 1.00 73.56 100 CYS A N 1
ATOM 768 C CA . CYS A 1 100 ? -13.049 5.538 14.059 1.00 73.56 100 CYS A CA 1
ATOM 769 C C . CYS A 1 100 ? -11.776 4.984 14.705 1.00 73.56 100 CYS A C 1
ATOM 771 O O . CYS A 1 100 ? -11.909 4.406 15.768 1.00 73.56 100 CYS A O 1
ATOM 773 N N . LEU A 1 101 ? -10.579 5.141 14.119 1.00 72.44 101 LEU A N 1
ATOM 774 C CA . LEU A 1 101 ? -9.342 4.553 14.645 1.00 72.44 101 LEU A CA 1
ATOM 775 C C . LEU A 1 101 ? -8.770 5.337 15.838 1.00 72.44 101 LEU A C 1
ATOM 777 O O . LEU A 1 101 ? -8.650 6.568 15.795 1.00 72.44 101 LEU A O 1
ATOM 781 N N . ASP A 1 102 ? -8.319 4.603 16.857 1.00 76.62 102 ASP A N 1
ATOM 782 C CA . ASP A 1 102 ? -7.525 5.156 17.954 1.00 76.62 102 ASP A CA 1
ATOM 783 C C . ASP A 1 102 ? -6.158 5.679 17.468 1.00 76.62 102 ASP A C 1
ATOM 785 O O . ASP A 1 102 ? -5.575 5.167 16.505 1.00 76.62 102 ASP A O 1
ATOM 789 N N . GLY A 1 103 ? -5.621 6.697 18.146 1.00 74.94 103 GLY A N 1
ATOM 790 C CA . GLY A 1 103 ? -4.359 7.343 17.775 1.00 74.94 103 GLY A CA 1
ATOM 791 C C . GLY A 1 103 ? -3.159 6.389 17.726 1.00 74.94 103 GLY A C 1
ATOM 792 O O . GLY A 1 103 ? -2.297 6.535 16.852 1.00 74.94 103 GLY A O 1
ATOM 793 N N . GLN A 1 104 ? -3.112 5.378 18.602 1.00 76.12 104 GLN A N 1
ATOM 794 C CA . GLN A 1 104 ? -2.046 4.371 18.585 1.00 76.12 104 GLN A CA 1
ATOM 795 C C . GLN A 1 104 ? -2.127 3.495 17.330 1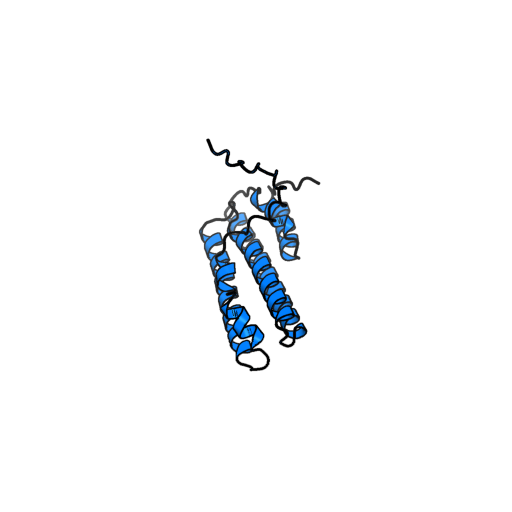.00 76.12 104 GLN A C 1
ATOM 797 O O . GLN A 1 104 ? -1.118 3.268 16.661 1.00 76.12 104 GLN A O 1
ATOM 802 N N . VAL A 1 105 ? -3.338 3.069 16.957 1.00 78.44 105 VAL A N 1
ATOM 803 C CA . VAL A 1 105 ? -3.578 2.243 15.765 1.00 78.44 105 VAL A CA 1
ATOM 804 C C . VAL A 1 105 ? -3.276 3.030 14.490 1.00 78.44 105 VAL A C 1
ATOM 806 O O . VAL A 1 105 ? -2.572 2.525 13.616 1.00 78.44 105 VAL A O 1
ATOM 809 N N . LYS A 1 106 ? -3.709 4.296 14.406 1.00 82.56 106 LYS A N 1
ATOM 810 C CA . LYS A 1 106 ? -3.371 5.195 13.286 1.00 82.56 106 LYS A CA 1
ATOM 811 C C . LYS A 1 106 ? -1.860 5.291 13.082 1.00 82.56 106 LYS A C 1
ATOM 813 O O . LYS A 1 106 ? -1.370 5.139 11.964 1.00 82.56 106 LYS A O 1
ATOM 818 N N . THR A 1 107 ? -1.126 5.490 14.175 1.00 80.94 107 THR A N 1
ATOM 819 C CA . THR A 1 107 ? 0.338 5.605 14.160 1.00 80.94 107 THR A CA 1
ATOM 820 C C . THR A 1 107 ? 1.002 4.299 13.727 1.00 80.94 107 THR A C 1
ATOM 822 O O . THR A 1 107 ? 1.919 4.316 12.906 1.00 80.94 107 THR A O 1
ATOM 825 N N . HIS A 1 108 ? 0.535 3.153 14.234 1.00 81.94 108 HIS A N 1
ATOM 826 C CA . HIS A 1 108 ? 1.046 1.833 13.849 1.00 81.94 108 HIS A CA 1
ATOM 827 C C . HIS A 1 108 ? 0.877 1.565 12.348 1.00 81.94 108 HIS A C 1
ATOM 829 O O . HIS A 1 108 ? 1.862 1.253 11.673 1.00 81.94 108 HIS A O 1
ATOM 835 N N . LEU A 1 109 ? -0.326 1.787 11.809 1.00 81.31 109 LEU A N 1
ATOM 836 C CA . LEU A 1 109 ? -0.619 1.583 10.388 1.00 81.31 109 LEU A CA 1
ATOM 837 C C . LEU A 1 109 ? 0.184 2.551 9.506 1.00 81.31 109 LEU A C 1
ATOM 839 O O . LEU A 1 109 ? 0.823 2.126 8.544 1.00 81.31 109 LEU A O 1
ATOM 843 N N . ALA A 1 110 ? 0.237 3.841 9.858 1.00 83.81 110 ALA A N 1
ATOM 844 C CA . ALA A 1 110 ? 1.041 4.827 9.132 1.00 83.81 110 ALA A CA 1
ATOM 845 C C . ALA A 1 110 ? 2.533 4.442 9.107 1.00 83.81 110 ALA A C 1
ATOM 847 O O . ALA A 1 110 ? 3.190 4.513 8.065 1.00 83.81 110 ALA A O 1
ATOM 848 N N . ASN A 1 111 ? 3.062 3.942 10.228 1.00 82.81 111 ASN A N 1
ATOM 849 C CA . ASN A 1 111 ? 4.432 3.442 10.309 1.00 82.81 111 ASN A CA 1
ATOM 850 C C . ASN A 1 111 ? 4.660 2.188 9.455 1.00 82.81 111 ASN A C 1
ATOM 852 O O . ASN A 1 111 ? 5.772 1.993 8.961 1.00 82.81 111 ASN A O 1
ATOM 856 N N . GLN A 1 112 ? 3.663 1.315 9.288 1.00 84.38 112 GLN A N 1
ATOM 857 C CA . GLN A 1 112 ? 3.758 0.174 8.373 1.00 84.38 112 GLN A CA 1
ATOM 858 C C . GLN A 1 112 ? 3.790 0.627 6.911 1.00 84.38 112 GLN A C 1
ATOM 860 O O . GLN A 1 112 ? 4.669 0.175 6.175 1.00 84.38 112 GLN A O 1
ATOM 865 N N . LEU A 1 113 ? 2.909 1.552 6.502 1.00 85.81 113 LEU A N 1
ATOM 866 C CA . LEU A 1 113 ? 2.923 2.116 5.145 1.00 85.81 113 LEU A CA 1
ATOM 867 C C . LEU A 1 113 ? 4.264 2.783 4.838 1.00 85.81 113 LEU A C 1
ATOM 869 O O . LEU A 1 113 ? 4.865 2.507 3.802 1.00 85.81 113 LEU A O 1
ATOM 873 N N . SER A 1 114 ? 4.754 3.621 5.754 1.00 83.69 114 SER A N 1
ATOM 874 C CA . SER A 1 114 ? 6.034 4.315 5.600 1.00 83.69 114 SER A CA 1
ATOM 875 C C . SER A 1 114 ? 7.198 3.328 5.479 1.00 83.69 114 SER A C 1
ATOM 877 O O . SER A 1 114 ? 7.986 3.404 4.536 1.00 83.69 114 SER A O 1
ATOM 879 N N . ARG A 1 115 ? 7.265 2.316 6.358 1.00 86.19 115 ARG A N 1
ATOM 880 C CA . ARG A 1 115 ? 8.297 1.267 6.283 1.00 86.19 115 ARG A CA 1
ATOM 881 C C . ARG A 1 115 ? 8.238 0.483 4.976 1.00 86.19 115 ARG A C 1
ATOM 883 O O . ARG A 1 115 ? 9.286 0.201 4.397 1.00 86.19 115 ARG A O 1
ATOM 890 N N . TRP A 1 116 ? 7.042 0.134 4.504 1.00 86.44 116 TRP A N 1
ATOM 891 C CA . TRP A 1 116 ? 6.877 -0.561 3.230 1.00 86.44 116 TRP A CA 1
ATOM 892 C C . TRP A 1 116 ? 7.312 0.312 2.048 1.00 86.44 116 TRP A C 1
ATOM 894 O O . TRP A 1 116 ? 8.048 -0.161 1.181 1.00 86.44 116 TRP A O 1
ATOM 904 N N . ALA A 1 117 ? 6.918 1.588 2.031 1.00 84.75 117 ALA A N 1
ATOM 905 C CA . ALA A 1 117 ? 7.271 2.523 0.969 1.00 84.75 117 ALA A CA 1
ATOM 906 C C . ALA A 1 117 ? 8.783 2.757 0.899 1.00 84.75 117 ALA A C 1
ATOM 908 O O . ALA A 1 117 ? 9.347 2.703 -0.191 1.00 84.75 117 ALA A O 1
ATOM 909 N N . THR A 1 118 ? 9.446 2.936 2.046 1.00 84.50 118 THR A N 1
ATOM 910 C CA . THR A 1 118 ? 10.906 3.084 2.125 1.00 84.50 118 THR A CA 1
ATOM 911 C C . THR A 1 118 ? 11.619 1.833 1.621 1.00 84.50 118 THR A C 1
ATOM 913 O O . THR A 1 118 ? 12.413 1.933 0.691 1.00 84.50 118 THR A O 1
ATOM 916 N N . ARG A 1 119 ? 11.273 0.643 2.134 1.00 86.31 119 ARG A N 1
ATOM 917 C CA . ARG A 1 119 ? 11.896 -0.621 1.694 1.00 86.31 119 ARG A CA 1
ATOM 918 C C . ARG A 1 119 ? 11.698 -0.884 0.203 1.00 86.31 119 ARG A C 1
ATOM 920 O O . ARG A 1 119 ? 12.623 -1.311 -0.482 1.00 86.31 119 ARG A O 1
ATOM 927 N N . THR A 1 120 ? 10.496 -0.626 -0.309 1.00 84.56 120 THR A N 1
ATOM 928 C CA . THR A 1 120 ? 10.191 -0.805 -1.735 1.00 84.56 120 THR A CA 1
ATOM 929 C C . THR A 1 120 ? 10.983 0.191 -2.572 1.00 84.56 120 THR A C 1
ATOM 931 O O . THR A 1 120 ? 11.581 -0.185 -3.573 1.00 84.56 120 THR A O 1
ATOM 934 N N . HIS A 1 121 ? 11.050 1.452 -2.149 1.00 83.69 121 HIS A N 1
ATOM 935 C CA . HIS A 1 121 ? 11.825 2.471 -2.844 1.00 83.69 121 HIS A CA 1
ATOM 936 C C . HIS A 1 121 ? 13.328 2.143 -2.864 1.00 83.69 121 HIS A C 1
ATOM 938 O O . HIS A 1 121 ? 13.943 2.235 -3.922 1.00 83.69 121 HIS A O 1
ATOM 944 N N . GLU A 1 122 ? 13.903 1.688 -1.748 1.00 84.44 122 GLU A N 1
ATOM 945 C CA . GLU A 1 122 ? 15.296 1.220 -1.661 1.00 84.44 122 GLU A CA 1
ATOM 946 C C . GLU A 1 122 ? 15.558 0.012 -2.569 1.00 84.44 122 GLU A C 1
ATOM 948 O O . GLU A 1 122 ? 16.538 -0.007 -3.313 1.00 84.44 122 GLU A O 1
ATOM 953 N N . SER A 1 123 ? 14.657 -0.974 -2.572 1.00 83.50 123 SER A N 1
ATOM 954 C CA . SER A 1 123 ? 14.760 -2.145 -3.448 1.00 83.50 123 SER A CA 1
ATOM 955 C C . SER A 1 123 ? 14.749 -1.749 -4.930 1.00 83.50 123 SER A C 1
ATOM 957 O O . SER A 1 123 ? 15.580 -2.220 -5.710 1.00 83.50 123 SER A O 1
ATOM 959 N N . LEU A 1 124 ? 13.871 -0.817 -5.311 1.00 83.06 124 LEU A N 1
ATOM 960 C CA . LEU A 1 124 ? 13.800 -0.293 -6.674 1.00 83.06 124 LEU A CA 1
ATOM 961 C C . LEU A 1 124 ? 15.029 0.543 -7.045 1.00 83.06 124 LEU A C 1
ATOM 963 O O . LEU A 1 124 ? 15.501 0.458 -8.179 1.00 83.06 124 LEU A O 1
ATOM 967 N N . GLN A 1 125 ? 15.582 1.317 -6.105 1.00 82.56 125 GLN A N 1
ATOM 968 C CA . GLN A 1 125 ? 16.858 2.002 -6.313 1.00 82.56 125 GLN A CA 1
ATOM 969 C C . GLN A 1 125 ? 17.984 0.995 -6.567 1.00 82.56 125 GLN A C 1
ATOM 971 O O . GLN A 1 125 ? 18.732 1.164 -7.532 1.00 82.56 125 GLN A O 1
ATOM 976 N N . GLY A 1 126 ? 18.046 -0.087 -5.783 1.00 81.69 126 GLY A N 1
ATOM 977 C CA . GLY A 1 126 ? 18.964 -1.204 -6.003 1.00 81.69 126 GLY A CA 1
ATOM 978 C C . GLY A 1 126 ? 18.848 -1.771 -7.421 1.00 81.69 126 GLY A C 1
ATOM 979 O O . GLY A 1 126 ? 19.840 -1.805 -8.149 1.00 81.69 126 GLY A O 1
ATOM 980 N N . ALA A 1 127 ? 17.629 -2.098 -7.861 1.00 76.38 127 ALA A N 1
ATOM 981 C CA . ALA A 1 127 ? 17.354 -2.609 -9.208 1.00 76.38 127 ALA A CA 1
ATOM 982 C C . ALA A 1 127 ? 17.694 -1.607 -10.334 1.00 76.38 127 ALA A C 1
ATOM 984 O O . ALA A 1 127 ? 18.074 -2.004 -11.437 1.00 76.38 127 ALA A O 1
ATOM 985 N N . SER A 1 128 ? 17.602 -0.302 -10.062 1.00 78.00 128 SER A N 1
ATOM 986 C CA . SER A 1 128 ? 17.925 0.770 -11.015 1.00 78.00 128 SER A CA 1
ATOM 987 C C . SER A 1 128 ? 19.429 0.985 -11.251 1.00 78.00 128 SER A C 1
ATOM 989 O O . SER A 1 128 ? 19.817 1.776 -12.123 1.00 78.00 128 SER A O 1
ATOM 991 N N . SER A 1 129 ? 20.279 0.301 -10.475 1.00 78.81 129 SER A N 1
ATOM 992 C CA . SER A 1 129 ? 21.737 0.307 -10.655 1.00 78.81 129 SER A CA 1
ATOM 993 C C . SER A 1 129 ? 22.146 -0.369 -11.964 1.00 78.81 129 SER A C 1
ATOM 995 O O . SER A 1 129 ? 23.142 0.029 -12.567 1.00 78.81 129 SER A O 1
ATOM 997 N N . ASP A 1 130 ? 21.349 -1.328 -12.450 1.00 78.25 130 ASP A N 1
ATOM 998 C CA . ASP A 1 130 ? 21.548 -1.927 -13.769 1.00 78.25 130 ASP A CA 1
ATOM 999 C C . ASP A 1 130 ? 21.320 -0.861 -14.866 1.00 78.25 130 ASP A C 1
ATOM 1001 O O . ASP A 1 130 ? 20.283 -0.183 -14.864 1.00 78.25 130 ASP A O 1
ATOM 1005 N N . PRO A 1 131 ? 22.256 -0.675 -15.818 1.00 73.31 131 PRO A N 1
ATOM 1006 C CA . PRO A 1 131 ? 22.070 0.228 -16.954 1.00 73.31 131 PRO A CA 1
ATOM 1007 C C . PRO A 1 131 ? 20.806 -0.064 -17.781 1.00 73.31 131 PRO A C 1
ATOM 1009 O O . PRO A 1 131 ? 20.238 0.872 -18.344 1.00 73.31 131 PRO A O 1
ATOM 1012 N N . ARG A 1 132 ? 20.308 -1.308 -17.799 1.00 69.25 132 ARG A N 1
ATOM 1013 C CA . ARG A 1 132 ? 19.034 -1.693 -18.441 1.00 69.25 132 ARG A CA 1
ATOM 1014 C C . ARG A 1 132 ? 17.813 -1.029 -17.793 1.00 69.25 132 ARG A C 1
ATOM 1016 O O . ARG A 1 132 ? 16.797 -0.840 -18.450 1.00 69.25 132 ARG A O 1
ATOM 1023 N N . ASN A 1 133 ? 17.944 -0.597 -16.539 1.00 73.88 133 ASN A N 1
ATOM 1024 C CA . ASN A 1 133 ? 16.907 0.065 -15.748 1.00 73.88 133 ASN A CA 1
ATOM 1025 C C . ASN A 1 133 ? 17.173 1.573 -15.570 1.00 73.88 133 ASN A C 1
ATOM 1027 O O . ASN A 1 133 ? 16.693 2.200 -14.622 1.00 73.88 133 ASN A O 1
ATOM 1031 N N . ALA A 1 134 ? 17.927 2.202 -16.478 1.00 75.56 134 ALA A N 1
ATOM 1032 C CA . ALA A 1 134 ? 18.211 3.638 -16.411 1.00 75.56 134 ALA A CA 1
ATOM 1033 C C . ALA A 1 134 ? 16.935 4.507 -16.417 1.00 75.56 134 ALA A C 1
ATOM 1035 O O . ALA A 1 134 ? 16.878 5.533 -15.732 1.00 75.56 134 ALA A O 1
ATOM 1036 N N . ALA A 1 135 ? 15.890 4.073 -17.130 1.00 75.38 135 ALA A N 1
ATOM 1037 C CA . ALA A 1 135 ? 14.584 4.730 -17.127 1.00 75.38 135 ALA A CA 1
ATOM 1038 C C . ALA A 1 135 ? 13.921 4.702 -15.737 1.00 75.38 135 ALA A C 1
ATOM 1040 O O . ALA A 1 135 ? 13.442 5.735 -15.264 1.00 75.38 135 ALA A O 1
ATOM 1041 N N . LEU A 1 136 ? 13.977 3.558 -15.042 1.00 78.19 136 LEU A N 1
ATOM 1042 C CA . LEU A 1 136 ? 13.493 3.403 -13.665 1.00 78.19 136 LEU A CA 1
ATOM 1043 C C . LEU A 1 136 ? 14.198 4.375 -12.714 1.00 78.19 136 LEU A C 1
ATOM 1045 O O . LEU A 1 136 ? 13.540 5.031 -11.911 1.00 78.19 136 LEU A O 1
ATOM 1049 N N . ARG A 1 137 ? 15.519 4.538 -12.849 1.00 78.44 137 ARG A N 1
ATOM 1050 C CA . ARG A 1 137 ? 16.309 5.459 -12.016 1.00 78.44 137 ARG A CA 1
ATOM 1051 C C . ARG A 1 137 ? 15.848 6.909 -12.139 1.00 78.44 137 ARG A C 1
ATOM 1053 O O . ARG A 1 137 ? 15.758 7.617 -11.137 1.00 78.44 137 ARG A O 1
ATOM 1060 N N . LYS A 1 138 ? 15.575 7.356 -13.369 1.00 79.69 138 LYS A N 1
ATOM 1061 C CA . LYS A 1 138 ? 15.096 8.717 -13.634 1.00 79.69 138 LYS A CA 1
ATOM 1062 C C . LYS A 1 138 ? 13.705 8.924 -13.032 1.00 79.69 138 LYS A C 1
ATOM 1064 O O . LYS A 1 138 ? 13.505 9.865 -12.276 1.00 79.69 138 LYS A O 1
ATOM 1069 N N . ILE A 1 139 ? 12.783 7.995 -13.281 1.00 79.62 139 ILE A N 1
ATOM 1070 C CA . ILE A 1 139 ? 11.399 8.102 -12.801 1.00 79.62 139 ILE A CA 1
ATOM 1071 C C . ILE A 1 139 ? 11.325 8.028 -11.270 1.00 79.62 139 ILE A C 1
ATOM 1073 O O . ILE A 1 139 ? 10.568 8.783 -10.671 1.00 79.62 139 ILE A O 1
ATOM 1077 N N . LEU A 1 140 ? 12.125 7.179 -10.615 1.00 77.38 140 LEU A N 1
ATOM 1078 C CA . LEU A 1 140 ? 12.184 7.106 -9.148 1.00 77.38 140 LEU A CA 1
ATOM 1079 C C . LEU A 1 140 ? 12.641 8.419 -8.507 1.00 77.38 140 LEU A C 1
ATOM 1081 O O . LEU A 1 140 ? 12.165 8.757 -7.425 1.00 77.38 140 LEU A O 1
ATOM 1085 N N . ARG A 1 141 ? 13.552 9.149 -9.165 1.00 76.44 141 ARG A N 1
ATOM 1086 C CA . ARG A 1 141 ? 14.005 10.470 -8.714 1.00 76.44 141 ARG A CA 1
ATOM 1087 C C . ARG A 1 141 ? 12.889 11.505 -8.819 1.00 76.44 141 ARG A C 1
ATOM 1089 O O . ARG A 1 141 ? 12.717 12.305 -7.906 1.00 76.44 141 ARG A O 1
ATOM 1096 N N . ASP A 1 142 ? 12.133 11.456 -9.910 1.00 75.94 142 ASP A N 1
ATOM 1097 C CA . ASP A 1 142 ? 11.049 12.401 -10.180 1.00 75.94 142 ASP A CA 1
ATOM 1098 C C . ASP A 1 142 ? 9.766 12.056 -9.393 1.00 75.94 142 ASP A C 1
ATOM 1100 O O . ASP A 1 142 ? 8.923 12.922 -9.155 1.00 75.94 142 ASP A O 1
ATOM 1104 N N . GLN A 1 143 ? 9.598 10.794 -8.975 1.00 69.69 143 GLN A N 1
ATOM 1105 C CA . GLN A 1 143 ? 8.399 10.285 -8.301 1.00 69.69 143 GLN A CA 1
ATOM 1106 C C . GLN A 1 143 ? 8.729 9.351 -7.122 1.00 69.69 143 GLN A C 1
ATOM 1108 O O . GLN A 1 143 ? 8.572 8.128 -7.224 1.00 69.69 143 GLN A O 1
ATOM 1113 N N . PRO A 1 144 ? 9.131 9.898 -5.963 1.00 71.69 144 PRO A N 1
ATOM 1114 C CA . PRO A 1 144 ? 9.394 9.088 -4.783 1.00 71.69 144 PRO A CA 1
ATOM 1115 C C . PRO A 1 144 ? 8.107 8.440 -4.244 1.00 71.69 144 PRO A C 1
ATOM 1117 O O . PRO A 1 144 ? 7.102 9.106 -3.983 1.00 71.69 144 PRO A O 1
ATOM 1120 N N . LEU A 1 145 ? 8.154 7.121 -4.027 1.00 69.06 145 LEU A N 1
ATOM 1121 C CA . LEU A 1 145 ? 7.066 6.352 -3.403 1.00 69.06 145 LEU A CA 1
ATOM 1122 C C . LEU A 1 145 ? 6.842 6.762 -1.940 1.00 69.06 145 LEU A C 1
ATOM 1124 O O . LEU A 1 145 ? 5.721 6.697 -1.443 1.00 69.06 145 LEU A O 1
ATOM 1128 N N . THR A 1 146 ? 7.894 7.242 -1.276 1.00 70.75 146 THR A N 1
ATOM 1129 C CA . THR A 1 146 ? 7.856 7.746 0.102 1.00 70.75 146 THR A CA 1
ATOM 1130 C C . THR A 1 146 ? 6.943 8.961 0.251 1.00 70.75 146 THR A C 1
ATOM 1132 O O . THR A 1 146 ? 6.239 9.066 1.249 1.00 70.75 146 THR A O 1
ATOM 1135 N N . ALA A 1 147 ? 6.855 9.829 -0.762 1.00 65.62 147 ALA A N 1
ATOM 1136 C CA . ALA A 1 147 ? 5.935 10.964 -0.737 1.00 65.62 147 ALA A CA 1
ATOM 1137 C C . ALA A 1 147 ? 4.459 10.527 -0.774 1.00 65.62 147 ALA A C 1
ATOM 1139 O O . ALA A 1 147 ? 3.612 11.198 -0.195 1.00 65.62 147 ALA A O 1
ATOM 1140 N N . ALA A 1 148 ? 4.140 9.397 -1.418 1.00 60.25 148 ALA A N 1
ATOM 1141 C CA . ALA A 1 148 ? 2.772 8.875 -1.482 1.00 60.25 148 ALA A CA 1
ATOM 1142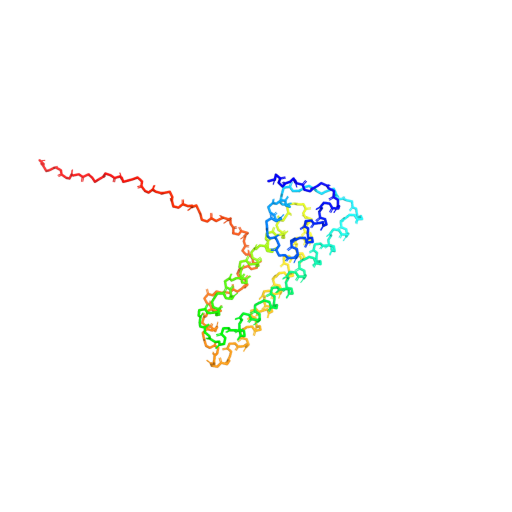 C C . ALA A 1 148 ? 2.316 8.215 -0.169 1.00 60.25 148 ALA A C 1
ATOM 1144 O O . ALA A 1 148 ? 1.120 8.183 0.099 1.00 60.25 148 ALA A O 1
ATOM 1145 N N . ALA A 1 149 ? 3.251 7.729 0.655 1.00 59.31 149 ALA A N 1
ATOM 1146 C CA . ALA A 1 149 ? 2.953 7.139 1.962 1.00 59.31 149 ALA A CA 1
ATOM 1147 C C . ALA A 1 149 ? 2.603 8.179 3.043 1.00 59.31 149 ALA A C 1
ATOM 1149 O O . ALA A 1 149 ? 2.021 7.815 4.060 1.00 59.31 149 ALA A O 1
ATOM 1150 N N . THR A 1 150 ? 2.942 9.451 2.815 1.00 56.91 150 THR A N 1
ATOM 1151 C CA . THR A 1 150 ? 2.645 10.585 3.713 1.00 56.91 150 THR A CA 1
ATOM 1152 C C . THR A 1 150 ? 1.596 11.531 3.116 1.00 56.91 150 THR A C 1
ATOM 1154 O O . THR A 1 150 ? 1.151 12.474 3.767 1.00 56.91 150 THR A O 1
ATOM 1157 N N . ALA A 1 151 ? 1.220 11.326 1.851 1.00 45.41 151 ALA A N 1
ATOM 1158 C CA . ALA A 1 151 ? 0.262 12.182 1.172 1.00 45.41 151 ALA A CA 1
ATOM 1159 C C . ALA A 1 151 ? -1.151 11.932 1.710 1.00 45.41 151 ALA A C 1
ATOM 1161 O O . ALA A 1 151 ? -1.623 10.796 1.751 1.00 45.41 151 ALA A O 1
ATOM 1162 N N . VAL A 1 152 ? -1.837 13.020 2.071 1.00 42.81 152 VAL A N 1
ATOM 1163 C CA . VAL A 1 152 ? -3.281 13.036 2.340 1.00 42.81 152 VAL A CA 1
ATOM 1164 C C . VAL A 1 152 ? -4.046 12.311 1.224 1.00 42.81 152 VAL A C 1
ATOM 1166 O O . VAL A 1 152 ? -3.592 12.349 0.073 1.00 42.81 152 VAL A O 1
ATOM 1169 N N . PRO A 1 153 ? -5.180 11.647 1.535 1.00 40.16 153 PRO A N 1
ATOM 1170 C CA . PRO A 1 153 ? -5.964 10.976 0.511 1.00 40.16 153 PRO A CA 1
ATOM 1171 C C . PRO A 1 153 ? -6.251 11.983 -0.597 1.00 40.16 153 PRO A C 1
ATOM 1173 O O . PRO A 1 153 ? -6.757 13.075 -0.338 1.00 40.16 153 PRO A O 1
ATOM 1176 N N . TYR A 1 154 ? -5.837 11.639 -1.816 1.00 41.03 154 TYR A N 1
ATOM 1177 C CA . TYR A 1 154 ? -6.139 12.431 -2.996 1.00 41.03 154 TYR A CA 1
ATOM 1178 C C . TYR A 1 154 ? -7.664 12.595 -3.027 1.00 41.03 154 TYR A C 1
ATOM 1180 O O . TYR A 1 154 ? -8.353 11.570 -3.070 1.00 41.03 154 TYR A O 1
ATOM 1188 N N . PRO A 1 155 ? -8.212 13.823 -2.940 1.00 39.88 155 PRO A N 1
ATOM 1189 C CA . PRO A 1 155 ? -9.636 14.001 -3.152 1.00 39.88 155 PRO A CA 1
ATOM 1190 C C . PRO A 1 155 ? -9.935 13.447 -4.546 1.00 39.88 155 PRO A C 1
ATOM 1192 O O . PRO A 1 155 ? -9.216 13.751 -5.499 1.00 39.88 155 PRO A O 1
ATOM 1195 N N . GLY A 1 156 ? -10.918 12.550 -4.630 1.00 36.59 156 GLY A N 1
ATOM 1196 C CA . GLY A 1 156 ? -11.347 11.920 -5.874 1.00 36.59 156 GLY A CA 1
ATOM 1197 C C . GLY A 1 156 ? -11.687 12.928 -6.981 1.00 36.59 156 GLY A C 1
ATOM 1198 O O . GLY A 1 156 ? -11.591 14.141 -6.805 1.00 36.59 156 GLY A O 1
ATOM 1199 N N . PRO A 1 157 ? -12.076 12.393 -8.145 1.00 46.84 157 PRO A N 1
ATOM 1200 C CA . PRO A 1 157 ? -11.561 12.758 -9.460 1.00 46.84 157 PRO A CA 1
ATOM 1201 C C . PRO A 1 157 ? -11.674 14.255 -9.752 1.00 46.84 157 PRO A C 1
ATOM 1203 O O . PRO A 1 157 ? -12.636 14.899 -9.343 1.00 46.84 157 PRO A O 1
ATOM 1206 N N . PHE A 1 158 ? -10.695 14.772 -10.506 1.00 39.81 158 PHE A N 1
ATOM 1207 C CA . PHE A 1 158 ? -10.716 16.098 -11.130 1.00 39.81 158 PHE A CA 1
ATOM 1208 C C . PHE A 1 158 ? -12.150 16.590 -11.378 1.00 39.81 158 PHE A C 1
ATOM 1210 O O . PHE A 1 158 ? -12.909 15.851 -12.018 1.00 39.81 158 PHE A O 1
ATOM 1217 N N . PRO A 1 159 ? -12.523 17.812 -10.945 1.00 39.97 159 PRO A N 1
ATOM 1218 C CA . PRO A 1 159 ? -13.766 18.394 -11.412 1.00 39.97 159 PRO A CA 1
ATOM 1219 C C . PRO A 1 159 ? -13.715 18.357 -12.937 1.00 39.97 159 PRO A C 1
ATOM 1221 O O . PRO A 1 159 ? -12.771 18.869 -13.549 1.00 39.97 159 PRO A O 1
ATOM 1224 N N . ALA A 1 160 ? -14.689 17.663 -13.531 1.00 37.81 160 ALA A N 1
ATOM 1225 C CA . ALA A 1 160 ? -14.945 17.727 -14.955 1.00 37.81 160 ALA A CA 1
ATOM 1226 C C . ALA A 1 160 ? -14.872 19.199 -15.344 1.00 37.81 160 ALA A C 1
ATOM 1228 O O . ALA A 1 160 ? -15.492 20.026 -14.674 1.00 37.81 160 ALA A O 1
ATOM 1229 N N . ALA A 1 161 ? -14.047 19.501 -16.347 1.00 42.62 161 ALA A N 1
ATOM 1230 C CA . ALA A 1 161 ? -13.859 20.837 -16.873 1.00 42.62 161 ALA A CA 1
ATOM 1231 C C . ALA A 1 161 ? -15.218 21.538 -16.957 1.00 42.62 161 ALA A C 1
ATOM 1233 O O . ALA A 1 161 ? -16.032 21.232 -17.827 1.00 42.62 161 ALA A O 1
ATOM 1234 N N . THR A 1 162 ? -15.482 22.448 -16.020 1.00 37.97 162 THR A N 1
ATOM 1235 C CA . THR A 1 162 ? -16.559 23.407 -16.183 1.00 37.97 162 THR A CA 1
ATOM 1236 C C . THR A 1 162 ? -16.060 24.354 -17.248 1.00 37.97 162 THR A C 1
ATOM 1238 O O . THR A 1 162 ? -15.204 25.206 -17.001 1.00 37.97 162 THR A O 1
ATOM 1241 N N . ASP A 1 163 ? -16.510 24.042 -18.457 1.00 38.47 163 ASP A N 1
ATOM 1242 C CA . ASP A 1 163 ? -16.816 24.943 -19.551 1.00 38.47 163 ASP A CA 1
ATOM 1243 C C . ASP A 1 163 ? -16.571 26.409 -19.182 1.00 38.47 163 ASP A C 1
ATOM 1245 O O . ASP A 1 163 ? -17.177 26.961 -18.265 1.00 38.47 163 ASP A O 1
ATOM 1249 N N . THR A 1 164 ? -15.612 27.017 -19.871 1.00 41.81 164 THR A N 1
ATOM 1250 C CA . THR A 1 164 ? -15.323 28.444 -19.770 1.00 41.81 164 THR A CA 1
ATOM 1251 C C . THR A 1 164 ? -16.469 29.210 -20.430 1.00 41.81 164 THR A C 1
ATOM 1253 O O . THR A 1 164 ? -16.563 29.156 -21.657 1.00 41.81 164 THR A O 1
ATOM 1256 N N . PRO A 1 165 ? -17.298 29.996 -19.716 1.00 44.31 165 PRO A N 1
ATOM 1257 C CA . PRO A 1 165 ? -18.100 30.990 -20.399 1.00 44.31 165 PRO A CA 1
ATOM 1258 C C . PRO A 1 165 ? -17.175 32.136 -20.819 1.00 44.31 165 PRO A C 1
ATOM 1260 O O . PRO A 1 165 ? -16.537 32.805 -20.004 1.00 44.31 165 PRO A O 1
ATOM 1263 N N . ALA A 1 166 ? -17.086 32.323 -22.133 1.00 50.47 166 ALA A N 1
ATOM 1264 C CA . ALA A 1 166 ? -16.372 33.394 -22.803 1.00 50.47 166 ALA A CA 1
ATOM 1265 C C . ALA A 1 166 ? -16.715 34.778 -22.213 1.00 50.47 166 ALA A C 1
ATOM 1267 O O . ALA A 1 166 ? -17.788 35.331 -22.444 1.00 50.47 166 ALA A O 1
ATOM 1268 N N . GLY A 1 167 ? -15.762 35.361 -21.485 1.00 42.19 167 GLY A N 1
ATOM 1269 C CA . GLY A 1 167 ? -15.811 36.732 -20.981 1.00 42.19 167 GLY A CA 1
ATOM 1270 C C . GLY A 1 167 ? -15.121 37.711 -21.931 1.00 42.19 167 GLY A C 1
ATOM 1271 O O . GLY A 1 167 ? -13.919 37.926 -21.846 1.00 42.19 167 GLY A O 1
ATOM 1272 N N . VAL A 1 168 ? -15.907 38.250 -22.863 1.00 48.66 168 VAL A N 1
ATOM 1273 C CA . VAL A 1 168 ? -15.896 39.625 -23.406 1.00 48.66 168 VAL A CA 1
ATOM 1274 C C . VAL A 1 168 ? -14.559 40.398 -23.393 1.00 48.66 168 VAL A C 1
ATOM 1276 O O . VAL A 1 168 ? -14.085 40.885 -22.371 1.00 48.66 168 VAL A O 1
ATOM 1279 N N . ARG A 1 169 ? -14.023 40.641 -24.598 1.00 51.41 169 ARG A N 1
ATOM 1280 C CA . ARG A 1 169 ? -12.954 41.617 -24.878 1.00 51.41 169 ARG A CA 1
ATOM 1281 C C . ARG A 1 169 ? -13.464 43.059 -24.692 1.00 51.41 169 ARG A C 1
ATOM 1283 O O . ARG A 1 169 ? -14.426 43.419 -25.372 1.00 51.41 169 ARG A O 1
ATOM 1290 N N . PRO A 1 170 ? -12.792 43.938 -23.929 1.00 56.12 170 PRO A N 1
ATOM 1291 C CA . PRO A 1 170 ? -13.048 45.370 -24.027 1.00 56.12 170 PRO A CA 1
ATOM 1292 C C . PRO A 1 170 ? -12.344 45.960 -25.261 1.00 56.12 170 PRO A C 1
ATOM 1294 O O . PRO A 1 170 ? -11.117 45.949 -25.382 1.00 56.12 170 PRO A O 1
ATOM 1297 N N . ARG A 1 171 ? -13.145 46.477 -26.202 1.00 53.28 171 ARG A N 1
ATOM 1298 C CA . ARG A 1 171 ? -12.694 47.342 -27.303 1.00 53.28 171 ARG A CA 1
ATOM 1299 C C . ARG A 1 171 ? -12.190 48.667 -26.721 1.00 53.28 171 ARG A C 1
ATOM 1301 O O . ARG A 1 171 ? -12.936 49.373 -26.054 1.00 53.28 171 ARG A O 1
ATOM 1308 N N . ARG A 1 172 ? -10.938 49.015 -27.028 1.00 49.19 172 ARG A N 1
ATOM 1309 C CA . ARG A 1 172 ? -10.407 50.380 -26.917 1.00 49.19 172 ARG A CA 1
ATOM 1310 C C . ARG A 1 172 ? -11.221 51.302 -27.827 1.00 49.19 172 ARG A C 1
ATOM 1312 O O . ARG A 1 172 ? -11.274 51.048 -29.030 1.00 49.19 172 ARG A O 1
ATOM 1319 N N . GLN A 1 173 ? -11.795 52.365 -27.274 1.00 51.84 173 GLN A N 1
ATOM 1320 C CA . GLN A 1 173 ? -12.269 53.503 -28.052 1.00 51.84 173 GLN A CA 1
ATOM 1321 C C . GLN A 1 173 ? -11.446 54.725 -27.650 1.00 51.84 173 GLN A C 1
ATOM 1323 O O . GLN A 1 173 ? -11.351 55.081 -26.480 1.00 51.84 173 GLN A O 1
ATOM 1328 N N . ILE A 1 174 ? -10.774 55.257 -28.661 1.00 50.38 174 ILE A N 1
ATOM 1329 C CA . ILE A 1 174 ? -9.975 56.473 -28.662 1.00 50.38 174 ILE A CA 1
ATOM 1330 C C . ILE A 1 174 ? -10.964 57.625 -28.830 1.00 50.38 174 ILE A C 1
ATOM 1332 O O . ILE A 1 174 ? -11.797 57.547 -29.736 1.00 50.38 174 ILE A O 1
ATOM 1336 N N . LEU A 1 175 ? -10.866 58.647 -27.984 1.00 51.19 175 LEU A N 1
ATOM 1337 C CA . LEU A 1 175 ? -11.306 60.020 -28.235 1.00 51.19 175 LEU A CA 1
ATOM 1338 C C . LEU A 1 175 ? -10.502 60.947 -27.324 1.00 51.19 175 LEU A C 1
ATOM 1340 O O . LEU A 1 175 ? -10.411 60.626 -26.118 1.00 51.19 175 LEU A O 1
#

pLDDT: mean 73.99, std 14.63, range [35.62, 89.62]

Sequence (175 aa):
MTAQAPHTYADWADRLERFSAGDDSMLECMQAGTLEWSSVVAERWTRLVDNALATRLQALSQRLQRALDQANGDAFGVSRALLDARRTLSTLHGLTTLACLDGQVKTHLANQLSRWATRTHESLQGASSDPRNAALRKILRDQPLTAAATAVPYPGPFPAATDTPAGVRPRRQIL